Protein AF-E6SCK7-F1 (afdb_monomer)

Radius of gyration: 14.19 Å; Cα contacts (8 Å, |Δi|>4): 131; chains: 1; bounding box: 32×22×45 Å

Foldseek 3Di:
DQLVLLLQLLLLLQVLLVVLCVVCVPVCPDPSVVLSVLSNVLSCVSPVDDRDHHDDDDFSLVSLVSSLVSLVPDDPVGHDPCSVVSSVSSVVSSVSRVVVVVVVVVVVVPD

Mean predicted aligned error: 4.97 Å

Solvent-accessible surface area (backbone atoms only — not comparable to full-atom values): 5949 Å² total; per-residue (Å²): 141,80,57,68,43,40,42,52,19,19,8,17,24,44,53,25,19,53,55,20,43,66,72,20,71,81,37,82,84,32,71,34,32,56,50,19,53,50,30,44,54,53,16,44,72,61,32,74,63,83,69,54,90,49,80,93,67,96,44,44,37,59,21,32,49,51,20,50,55,30,61,69,66,51,53,82,94,68,57,58,95,57,44,69,59,53,52,53,52,46,51,54,50,26,54,54,37,43,50,54,50,51,56,50,53,53,51,69,75,59,123

Secondary structure (DSSP, 8-state):
---HHHHHHHHHHHHHHHHHHHHHTT-TTSHHHHHHHHHHHHHHHH--SPPP-PPP-S-HHHHHHHHHHHHHTS-GGG--TTHHHHHHHHHHHHHHHHHHHHHHHHHHH--

Organism: Intrasporangium calvum (strain ATCC 23552 / DSM 43043 / JCM 3097 / NBRC 12989 / NCIMB 10167 / NRRL B-3866 / 7 KIP) (NCBI:txid710696)

Structure (mmCIF, N/CA/C/O backbone):
data_AF-E6SCK7-F1
#
_entry.id   AF-E6SCK7-F1
#
loop_
_atom_site.group_PDB
_atom_site.id
_atom_site.type_symbol
_atom_site.label_atom_id
_atom_site.label_alt_id
_atom_site.label_comp_id
_atom_site.label_asym_id
_atom_site.label_entity_id
_atom_site.label_seq_id
_atom_site.pdbx_PDB_ins_code
_atom_site.Cartn_x
_atom_site.Cartn_y
_atom_site.Cartn_z
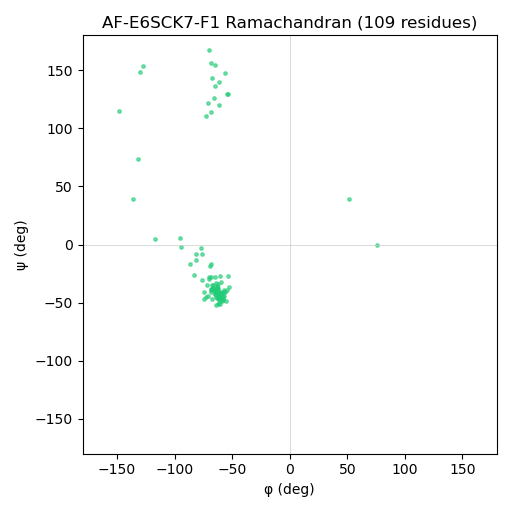_atom_site.occupancy
_atom_site.B_iso_or_equiv
_atom_site.auth_seq_id
_atom_site.auth_comp_id
_atom_site.auth_asym_id
_atom_site.auth_atom_id
_atom_site.pdbx_PDB_model_num
ATOM 1 N N . MET A 1 1 ? -17.708 -1.802 17.833 1.00 42.62 1 MET A N 1
ATOM 2 C CA . MET A 1 1 ? -17.569 -2.165 16.406 1.00 42.62 1 MET A CA 1
ATOM 3 C C . MET A 1 1 ? -17.428 -0.877 15.603 1.00 42.62 1 MET A C 1
ATOM 5 O O . MET A 1 1 ? -18.437 -0.263 15.306 1.00 42.62 1 MET A O 1
ATOM 9 N N . ASN A 1 2 ? -16.192 -0.443 15.333 1.00 51.22 2 ASN A N 1
ATOM 10 C CA . ASN A 1 2 ? -15.859 0.701 14.462 1.00 51.22 2 ASN A CA 1
ATOM 11 C C . ASN A 1 2 ? -14.673 0.317 13.539 1.00 51.22 2 ASN A C 1
ATOM 13 O O . ASN A 1 2 ? -13.754 1.093 13.326 1.00 51.22 2 ASN A O 1
ATOM 17 N N . GLN A 1 3 ? -14.665 -0.927 13.034 1.00 60.31 3 GLN A N 1
ATOM 18 C CA . GLN A 1 3 ? -13.580 -1.492 12.205 1.00 60.31 3 GLN A CA 1
ATOM 19 C C . GLN A 1 3 ? -13.655 -1.089 10.723 1.00 60.31 3 GLN A C 1
ATOM 21 O O . GLN A 1 3 ? -12.712 -1.321 9.979 1.00 60.31 3 GLN A O 1
ATOM 26 N N . ILE A 1 4 ? -14.745 -0.441 10.305 1.00 67.44 4 ILE A N 1
ATOM 27 C CA . ILE A 1 4 ? -15.010 -0.073 8.905 1.00 67.44 4 ILE A CA 1
ATOM 28 C C . ILE A 1 4 ? -13.861 0.748 8.274 1.00 67.44 4 ILE A C 1
ATOM 30 O O . ILE A 1 4 ? -13.541 0.508 7.110 1.00 67.44 4 ILE A O 1
ATOM 34 N N . PRO A 1 5 ? -13.206 1.699 8.977 1.00 77.75 5 PRO A N 1
ATOM 35 C CA . PRO A 1 5 ? -12.105 2.456 8.379 1.00 77.75 5 PRO A CA 1
ATOM 36 C C . PRO A 1 5 ? -10.792 1.666 8.285 1.00 77.75 5 PRO A C 1
ATOM 38 O O . PRO A 1 5 ? -10.029 1.908 7.354 1.00 77.75 5 PRO A O 1
ATOM 41 N N . LEU A 1 6 ? -10.535 0.728 9.208 1.00 87.12 6 LEU A N 1
ATOM 42 C CA . LEU A 1 6 ? -9.332 -0.117 9.191 1.00 87.12 6 LEU A CA 1
ATOM 43 C C . LEU A 1 6 ? -9.405 -1.160 8.077 1.00 87.12 6 LEU A C 1
ATOM 45 O O . LEU A 1 6 ? -8.463 -1.265 7.298 1.00 87.12 6 LEU A O 1
ATOM 49 N N . ASP A 1 7 ? -10.553 -1.823 7.938 1.00 90.00 7 ASP A N 1
ATOM 50 C CA . ASP A 1 7 ? -10.857 -2.721 6.819 1.00 90.00 7 ASP A CA 1
ATOM 51 C C . ASP A 1 7 ? -10.687 -1.990 5.477 1.00 90.00 7 ASP A C 1
ATOM 53 O O . ASP A 1 7 ? -9.947 -2.424 4.596 1.00 90.00 7 ASP A O 1
ATOM 57 N N . ALA A 1 8 ? -11.266 -0.791 5.349 1.00 90.44 8 ALA A N 1
ATOM 58 C CA . ALA A 1 8 ? -11.121 0.007 4.134 1.00 90.44 8 ALA A CA 1
ATOM 59 C C . ALA A 1 8 ? -9.665 0.428 3.851 1.00 90.44 8 ALA A C 1
ATOM 61 O O . ALA A 1 8 ? -9.270 0.493 2.686 1.00 90.44 8 ALA A O 1
ATOM 62 N N . ALA A 1 9 ? -8.867 0.729 4.880 1.00 93.06 9 ALA A N 1
ATOM 63 C CA . ALA A 1 9 ? -7.448 1.034 4.713 1.00 93.06 9 ALA A CA 1
ATOM 64 C C . ALA A 1 9 ? -6.666 -0.209 4.260 1.00 93.06 9 ALA A C 1
ATOM 66 O O . ALA A 1 9 ? -5.908 -0.133 3.293 1.00 93.06 9 ALA A O 1
ATOM 67 N N . ALA A 1 10 ? -6.891 -1.359 4.902 1.00 94.12 10 ALA A N 1
ATOM 68 C CA . ALA A 1 10 ? -6.279 -2.631 4.533 1.00 94.12 10 ALA A CA 1
ATOM 69 C C . ALA A 1 10 ? -6.644 -3.040 3.095 1.00 94.12 10 ALA A C 1
ATOM 71 O O . ALA A 1 10 ? -5.767 -3.432 2.323 1.00 94.12 10 ALA A O 1
ATOM 72 N N . ALA A 1 11 ? -7.902 -2.858 2.688 1.00 94.12 11 ALA A N 1
ATOM 73 C CA . ALA A 1 11 ? -8.368 -3.097 1.326 1.00 94.12 11 ALA A CA 1
ATOM 74 C C . ALA A 1 11 ? -7.599 -2.269 0.283 1.00 94.12 11 ALA A C 1
ATOM 76 O O . ALA A 1 11 ? -7.152 -2.806 -0.733 1.00 94.12 11 ALA A O 1
ATOM 77 N N . GLU A 1 12 ? -7.406 -0.969 0.529 1.00 95.94 12 GLU A N 1
ATOM 78 C CA . GLU A 1 12 ? -6.637 -0.098 -0.370 1.00 95.94 12 GLU A CA 1
ATOM 79 C C . GLU A 1 12 ? -5.168 -0.566 -0.471 1.00 95.94 12 GLU A C 1
ATOM 81 O O . GLU A 1 12 ? -4.609 -0.608 -1.569 1.00 95.94 12 GLU A O 1
ATOM 86 N N . LEU A 1 13 ? -4.550 -1.015 0.629 1.00 96.56 13 LEU A N 1
ATOM 87 C CA . LEU A 1 13 ? -3.188 -1.571 0.606 1.00 96.56 13 LEU A CA 1
ATOM 88 C C . LEU A 1 13 ? -3.097 -2.904 -0.150 1.00 96.56 13 LEU A C 1
ATOM 90 O O . LEU A 1 13 ? -2.138 -3.120 -0.895 1.00 96.56 13 LEU A O 1
ATOM 94 N N . HIS A 1 14 ? -4.094 -3.780 -0.023 1.00 95.94 14 HIS A N 1
ATOM 95 C CA . HIS A 1 14 ? -4.164 -5.011 -0.812 1.00 95.94 14 HIS A CA 1
ATOM 96 C C . HIS A 1 14 ? -4.305 -4.728 -2.312 1.00 95.94 14 HIS A C 1
ATOM 98 O O . HIS A 1 14 ? -3.639 -5.378 -3.121 1.00 95.94 14 HIS A O 1
ATOM 104 N N . ALA A 1 15 ? -5.104 -3.730 -2.694 1.00 95.25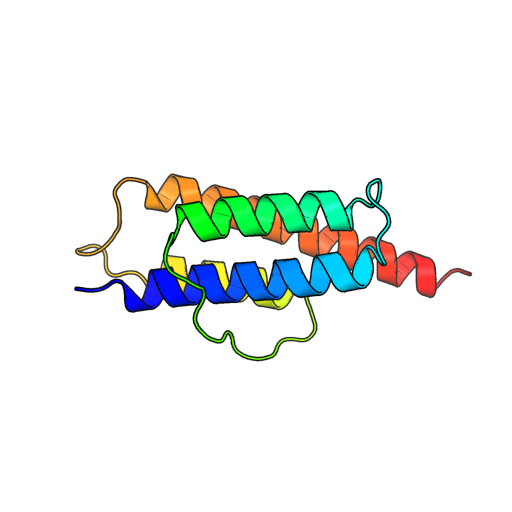 15 ALA A N 1
ATOM 105 C CA . ALA A 1 15 ? -5.217 -3.306 -4.086 1.00 95.25 15 ALA A CA 1
ATOM 106 C C . ALA A 1 15 ? -3.899 -2.716 -4.620 1.00 95.25 15 ALA A C 1
ATOM 108 O O . ALA A 1 15 ? -3.474 -3.054 -5.727 1.00 95.25 15 ALA A O 1
ATOM 109 N N . ALA A 1 16 ? -3.193 -1.915 -3.814 1.00 96.31 16 ALA A N 1
ATOM 110 C CA . ALA A 1 16 ? -1.849 -1.449 -4.155 1.00 96.31 16 ALA A CA 1
ATOM 111 C C . ALA A 1 16 ? -0.869 -2.621 -4.350 1.00 96.31 16 ALA A C 1
ATOM 113 O O . ALA A 1 16 ? -0.080 -2.608 -5.294 1.00 96.31 16 ALA A O 1
ATOM 114 N N . ALA A 1 17 ? -0.936 -3.651 -3.500 1.00 96.12 17 ALA A N 1
ATOM 115 C CA . ALA A 1 17 ? -0.082 -4.830 -3.617 1.00 96.12 17 ALA A CA 1
ATOM 116 C C . ALA A 1 17 ? -0.351 -5.616 -4.910 1.00 96.12 17 ALA A C 1
ATOM 118 O O . ALA A 1 17 ? 0.592 -6.033 -5.577 1.00 96.12 17 ALA A O 1
ATOM 119 N N . ALA A 1 18 ? -1.619 -5.763 -5.308 1.00 94.31 18 ALA A N 1
ATOM 120 C CA . ALA A 1 18 ? -1.980 -6.394 -6.578 1.00 94.31 18 ALA A CA 1
ATOM 121 C C . ALA A 1 18 ? -1.418 -5.620 -7.785 1.00 94.31 18 ALA A C 1
ATOM 123 O O . ALA A 1 18 ? -0.877 -6.214 -8.716 1.00 94.31 18 ALA A O 1
ATOM 124 N 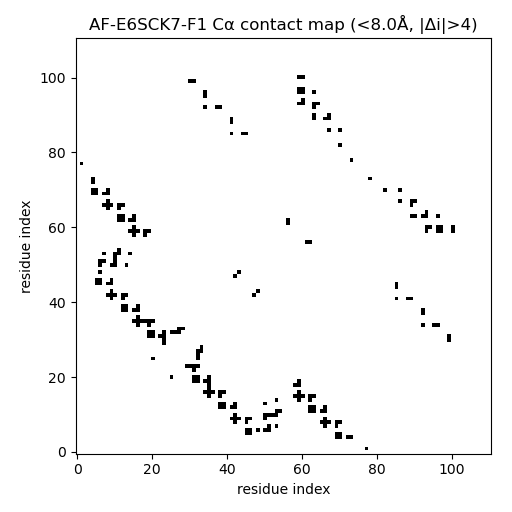N . LEU A 1 19 ? -1.473 -4.284 -7.760 1.00 95.50 19 LEU A N 1
ATOM 125 C CA . LEU A 1 19 ? -0.842 -3.470 -8.802 1.00 95.50 19 LEU A CA 1
ATOM 126 C C . LEU A 1 19 ? 0.690 -3.583 -8.791 1.00 95.50 19 LEU A C 1
ATOM 128 O O . LEU A 1 19 ? 1.305 -3.539 -9.857 1.00 95.50 19 LEU A O 1
ATOM 132 N N . ALA A 1 20 ? 1.307 -3.723 -7.615 1.00 96.12 20 ALA A N 1
ATOM 133 C CA . ALA A 1 20 ? 2.742 -3.963 -7.496 1.00 96.12 20 ALA A CA 1
ATOM 134 C C . ALA A 1 20 ? 3.130 -5.288 -8.168 1.00 96.12 20 ALA A C 1
ATOM 136 O O . ALA A 1 20 ? 4.044 -5.297 -8.987 1.00 96.12 20 ALA A O 1
ATOM 137 N N . ASP A 1 21 ? 2.387 -6.371 -7.921 1.00 95.12 21 ASP A N 1
ATOM 138 C CA . ASP A 1 21 ? 2.623 -7.665 -8.578 1.00 95.12 21 ASP A CA 1
ATOM 139 C C . ASP A 1 21 ? 2.508 -7.560 -10.099 1.00 95.12 21 ASP A C 1
ATOM 141 O O . ASP A 1 21 ? 3.365 -8.058 -10.828 1.00 95.12 21 ASP A O 1
ATOM 145 N N . HIS A 1 22 ? 1.478 -6.865 -10.592 1.00 94.44 22 HIS A N 1
ATOM 146 C CA . HIS A 1 22 ? 1.313 -6.645 -12.028 1.00 94.44 22 HIS A CA 1
ATOM 147 C C . HIS A 1 22 ? 2.494 -5.890 -12.648 1.00 94.44 22 HIS A C 1
ATOM 149 O O . HIS A 1 22 ? 2.822 -6.124 -13.807 1.00 94.44 22 HIS A O 1
ATOM 155 N N . ARG A 1 23 ? 3.146 -4.989 -11.903 1.00 94.62 23 ARG A N 1
ATOM 156 C CA . ARG A 1 23 ? 4.345 -4.272 -12.368 1.00 94.62 23 ARG A CA 1
ATOM 157 C C . ARG A 1 23 ? 5.635 -5.054 -12.194 1.00 94.62 23 ARG A C 1
ATOM 159 O O . ARG A 1 23 ? 6.597 -4.777 -12.905 1.00 94.62 23 ARG A O 1
ATOM 166 N N . ALA A 1 24 ? 5.675 -5.969 -11.235 1.00 95.25 24 ALA A N 1
ATOM 167 C CA . ALA A 1 24 ? 6.786 -6.886 -11.071 1.00 95.25 24 ALA A CA 1
ATOM 168 C C . ALA A 1 24 ? 6.871 -7.889 -12.224 1.00 95.25 24 ALA A C 1
ATOM 170 O O . ALA A 1 24 ? 7.965 -8.354 -12.517 1.00 95.25 24 ALA A O 1
ATOM 171 N N . ASP A 1 25 ? 5.739 -8.214 -12.860 1.00 94.88 25 ASP A N 1
ATOM 172 C CA . ASP A 1 25 ? 5.653 -9.182 -13.963 1.00 94.88 25 ASP A CA 1
ATOM 173 C C . ASP A 1 25 ? 6.322 -10.527 -13.615 1.00 94.88 25 ASP A C 1
ATOM 175 O O . ASP A 1 2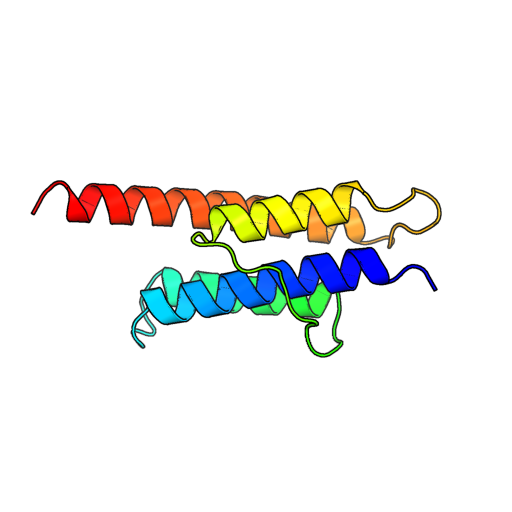5 ? 7.037 -11.144 -14.400 1.00 94.88 25 ASP A O 1
ATOM 179 N N . GLY A 1 26 ? 6.142 -10.956 -12.362 1.00 93.00 26 GLY A N 1
ATOM 180 C CA . GLY A 1 26 ? 6.724 -12.189 -11.836 1.00 93.00 26 GLY A CA 1
ATOM 181 C C . GLY A 1 26 ? 8.219 -12.133 -11.499 1.00 93.00 26 GLY A C 1
ATOM 182 O O . GLY A 1 26 ? 8.734 -13.138 -11.014 1.00 93.00 26 GLY A O 1
ATOM 183 N N . ASP A 1 27 ? 8.917 -11.006 -11.691 1.00 94.69 27 ASP A N 1
ATOM 184 C CA . ASP A 1 27 ? 10.326 -10.858 -11.304 1.00 94.69 27 ASP A CA 1
ATOM 185 C C . ASP A 1 27 ? 10.476 -10.759 -9.771 1.00 94.69 27 ASP A C 1
ATOM 187 O O . ASP A 1 27 ? 10.116 -9.735 -9.172 1.00 94.69 27 ASP A O 1
ATOM 191 N N . PRO A 1 28 ? 11.050 -11.775 -9.096 1.00 93.06 28 PRO A N 1
ATOM 192 C CA . PRO A 1 28 ? 11.188 -11.768 -7.645 1.00 93.06 28 PRO A CA 1
ATOM 193 C C . PRO A 1 28 ? 12.203 -10.732 -7.139 1.00 93.06 28 PRO A C 1
ATOM 195 O O . PRO A 1 28 ? 12.164 -10.375 -5.962 1.00 93.06 28 PRO A O 1
ATOM 198 N N . PHE A 1 29 ? 13.099 -10.243 -8.002 1.00 94.31 29 PHE A N 1
ATOM 199 C CA . PHE A 1 29 ? 14.112 -9.243 -7.660 1.00 94.31 29 PHE A CA 1
ATOM 200 C C . PHE A 1 29 ? 13.665 -7.813 -7.983 1.00 94.31 29 PHE A C 1
ATOM 202 O O . PHE A 1 29 ? 14.376 -6.853 -7.671 1.00 94.31 29 PHE A O 1
ATOM 209 N N . SER A 1 30 ? 12.472 -7.655 -8.560 1.00 95.31 30 SER A N 1
ATOM 210 C CA . SER A 1 30 ? 11.895 -6.350 -8.841 1.00 95.31 30 SER A CA 1
ATOM 211 C C . SER A 1 30 ? 11.611 -5.585 -7.541 1.00 95.31 30 SER A C 1
ATOM 213 O O . SER A 1 30 ? 11.004 -6.138 -6.615 1.00 95.31 30 SER A O 1
ATOM 215 N N . PRO A 1 31 ? 11.936 -4.280 -7.469 1.00 95.81 31 PRO A N 1
ATOM 216 C CA . PRO A 1 31 ? 11.503 -3.421 -6.367 1.00 95.81 31 PRO A CA 1
ATOM 217 C C . PRO A 1 31 ? 9.982 -3.443 -6.146 1.00 95.81 31 PRO A C 1
ATOM 219 O O . PRO A 1 31 ? 9.518 -3.251 -5.023 1.00 95.81 31 PRO A O 1
ATOM 222 N N . TRP A 1 32 ? 9.203 -3.720 -7.200 1.00 96.75 32 TRP A N 1
ATOM 223 C CA . TRP A 1 32 ? 7.753 -3.873 -7.112 1.00 96.75 32 TRP A CA 1
ATOM 224 C C . TRP A 1 32 ? 7.335 -5.105 -6.304 1.00 96.75 32 TRP A C 1
ATOM 226 O O . TRP A 1 32 ? 6.405 -5.007 -5.507 1.00 96.75 32 TRP A O 1
ATOM 236 N N . THR A 1 33 ? 8.052 -6.225 -6.427 1.00 97.06 33 THR A N 1
ATOM 237 C CA . THR A 1 33 ? 7.793 -7.438 -5.632 1.00 97.06 33 THR A CA 1
ATOM 238 C C . THR A 1 33 ? 8.016 -7.173 -4.148 1.00 97.06 33 THR A C 1
ATOM 240 O O . THR A 1 33 ? 7.170 -7.513 -3.317 1.00 97.06 33 THR A O 1
ATOM 243 N N . ALA A 1 34 ? 9.125 -6.509 -3.808 1.00 96.69 34 ALA A N 1
ATOM 244 C CA . ALA A 1 34 ? 9.426 -6.140 -2.428 1.00 96.69 34 ALA A CA 1
ATOM 245 C C . ALA A 1 34 ? 8.346 -5.214 -1.840 1.00 96.69 34 ALA A C 1
ATOM 247 O O . ALA A 1 34 ? 7.832 -5.480 -0.751 1.00 96.69 34 ALA A O 1
ATOM 248 N N . LEU A 1 35 ? 7.949 -4.176 -2.586 1.00 97.38 35 LEU A N 1
ATOM 249 C CA . LEU A 1 35 ? 6.889 -3.257 -2.171 1.00 97.38 35 LEU A CA 1
ATOM 250 C C . LEU A 1 35 ? 5.542 -3.979 -1.994 1.00 97.38 35 LEU A C 1
ATOM 252 O O . LEU A 1 35 ? 4.861 -3.769 -0.992 1.00 97.38 35 LEU A O 1
ATOM 256 N N . GLY A 1 36 ? 5.173 -4.868 -2.922 1.00 97.12 36 GLY A N 1
ATOM 257 C CA . GLY A 1 36 ? 3.950 -5.670 -2.839 1.00 97.12 36 GLY A CA 1
ATOM 258 C C . GLY A 1 36 ? 3.899 -6.542 -1.582 1.00 97.12 36 GLY A C 1
ATOM 259 O O . GLY A 1 36 ? 2.877 -6.586 -0.895 1.00 97.12 36 GLY A O 1
ATOM 260 N N . GLY A 1 37 ? 5.017 -7.179 -1.222 1.00 96.56 37 GLY A N 1
ATOM 261 C CA . GLY A 1 37 ? 5.134 -7.944 0.022 1.00 96.56 37 GLY A CA 1
ATOM 262 C C . GLY A 1 37 ? 4.938 -7.085 1.274 1.00 96.56 37 GLY A C 1
ATOM 263 O O . GLY A 1 37 ? 4.171 -7.455 2.165 1.00 96.56 37 GLY A O 1
ATOM 264 N N . GLN A 1 38 ? 5.576 -5.914 1.328 1.00 97.62 38 GLN A N 1
ATOM 265 C CA . GLN A 1 38 ? 5.439 -4.994 2.461 1.00 97.62 38 GLN A CA 1
ATOM 266 C C . GLN A 1 38 ? 4.016 -4.438 2.595 1.00 97.62 38 GLN A C 1
ATOM 268 O O . GLN A 1 38 ? 3.495 -4.362 3.707 1.00 97.62 38 GLN A O 1
ATOM 273 N N . LEU A 1 39 ? 3.362 -4.108 1.477 1.00 97.56 39 LEU A N 1
ATOM 274 C CA . LEU A 1 39 ? 1.965 -3.664 1.456 1.00 97.56 39 LEU A CA 1
ATOM 275 C C . LEU A 1 39 ? 1.032 -4.717 2.065 1.00 97.56 39 LEU A C 1
ATOM 277 O O . LEU A 1 39 ? 0.207 -4.373 2.907 1.00 97.56 39 LEU A O 1
ATOM 281 N N . ARG A 1 40 ? 1.198 -5.999 1.710 1.00 96.25 40 ARG A N 1
ATOM 282 C CA . ARG A 1 40 ? 0.410 -7.098 2.301 1.00 96.25 40 ARG A CA 1
ATOM 283 C C . ARG A 1 40 ? 0.670 -7.267 3.792 1.00 96.25 40 ARG A C 1
ATOM 285 O O . ARG A 1 40 ? -0.273 -7.498 4.540 1.00 96.25 40 ARG A O 1
ATOM 292 N N . LEU A 1 41 ? 1.929 -7.159 4.218 1.00 96.00 41 LEU A N 1
ATOM 293 C CA . LEU A 1 41 ? 2.299 -7.293 5.627 1.00 96.00 41 LEU A CA 1
ATOM 294 C C . LEU A 1 41 ? 1.639 -6.199 6.476 1.00 96.00 41 LEU A C 1
ATOM 296 O O . LEU A 1 41 ? 1.065 -6.491 7.521 1.00 96.00 41 LEU A O 1
ATOM 300 N N . VAL A 1 42 ? 1.694 -4.948 6.013 1.00 95.75 42 VAL A N 1
ATOM 301 C CA . VAL A 1 42 ? 1.065 -3.817 6.709 1.00 95.75 42 VAL A CA 1
ATOM 302 C C . VAL A 1 42 ? -0.459 -3.921 6.662 1.00 95.75 42 VAL A C 1
ATOM 304 O O . VAL A 1 42 ? -1.103 -3.665 7.675 1.00 95.75 42 VAL A O 1
ATOM 307 N N . ALA A 1 43 ? -1.040 -4.351 5.538 1.00 94.25 43 ALA A N 1
ATOM 308 C CA . ALA A 1 43 ? -2.480 -4.580 5.431 1.00 94.25 43 ALA A CA 1
ATOM 309 C C . ALA A 1 43 ? -2.973 -5.611 6.456 1.00 94.25 43 ALA A C 1
ATOM 311 O O . ALA A 1 43 ? -3.891 -5.311 7.210 1.00 94.25 43 ALA A O 1
ATOM 312 N N . ALA A 1 44 ? -2.299 -6.761 6.561 1.00 92.19 44 ALA A N 1
ATOM 313 C CA . ALA A 1 44 ? -2.632 -7.800 7.537 1.00 92.19 44 ALA A CA 1
ATOM 314 C C . ALA A 1 44 ? -2.432 -7.349 8.996 1.00 92.19 44 ALA A C 1
ATOM 316 O O . ALA A 1 44 ? -3.093 -7.859 9.898 1.00 92.19 44 ALA A O 1
ATOM 317 N N . GLY A 1 45 ? -1.513 -6.406 9.235 1.00 91.38 45 GLY A N 1
ATOM 318 C CA . GLY A 1 45 ? -1.331 -5.765 10.537 1.00 91.38 45 GLY A CA 1
ATOM 319 C C . GLY A 1 45 ? -2.459 -4.796 10.906 1.00 91.38 45 GLY A C 1
ATOM 320 O O . GLY A 1 45 ? -2.831 -4.716 12.073 1.00 91.38 45 GLY A O 1
ATOM 321 N N . LEU A 1 46 ? -3.020 -4.092 9.917 1.00 90.25 46 LEU A N 1
ATOM 322 C CA . LEU A 1 46 ? -4.164 -3.190 10.092 1.00 90.25 46 LEU A CA 1
ATOM 323 C C . LEU A 1 46 ? -5.482 -3.945 10.274 1.00 90.25 46 LEU A C 1
ATOM 325 O O . LEU A 1 46 ? -6.267 -3.608 11.161 1.00 90.25 46 LEU A O 1
ATOM 329 N N . ASP A 1 47 ? -5.727 -4.939 9.424 1.00 89.88 47 ASP A N 1
ATOM 330 C CA . ASP A 1 47 ? -6.877 -5.827 9.514 1.00 89.88 47 ASP A CA 1
ATOM 331 C C . ASP A 1 47 ? -6.500 -7.223 8.985 1.00 89.88 47 ASP A C 1
ATOM 333 O O . ASP A 1 47 ? -6.191 -7.371 7.800 1.00 89.88 47 ASP A O 1
ATOM 337 N N . PRO A 1 48 ? -6.504 -8.266 9.836 1.00 85.69 48 PRO A N 1
ATOM 338 C CA . PRO A 1 48 ? -6.211 -9.628 9.405 1.00 85.69 48 PRO A CA 1
ATOM 339 C C . PRO A 1 48 ? -7.380 -10.290 8.659 1.00 85.69 48 PRO A C 1
ATOM 341 O O . PRO A 1 48 ? -7.221 -11.406 8.154 1.00 85.69 48 PRO A O 1
ATOM 344 N N . ALA A 1 49 ? -8.564 -9.669 8.626 1.00 85.44 49 ALA A N 1
ATOM 345 C CA . ALA A 1 49 ? -9.694 -10.190 7.874 1.00 85.44 49 ALA A CA 1
ATOM 346 C C . ALA A 1 49 ? -9.406 -10.184 6.359 1.00 85.44 49 ALA A C 1
ATOM 348 O O . ALA A 1 49 ? -8.608 -9.383 5.869 1.00 85.44 49 ALA A O 1
ATOM 349 N N . PRO A 1 50 ? -10.054 -11.069 5.577 1.00 75.88 50 PRO A N 1
ATOM 350 C CA . PRO A 1 50 ? -9.974 -11.004 4.126 1.00 75.88 50 PRO A CA 1
ATOM 351 C C . PRO A 1 50 ? -10.377 -9.615 3.631 1.00 75.88 50 PRO A C 1
ATOM 353 O O . PRO A 1 50 ? -11.443 -9.118 3.993 1.00 75.88 50 PRO A O 1
ATOM 356 N N . ALA A 1 51 ? -9.533 -9.023 2.787 1.00 73.38 51 ALA A N 1
ATOM 357 C CA . ALA A 1 51 ? -9.736 -7.674 2.288 1.00 73.38 51 ALA A CA 1
ATOM 358 C C . ALA A 1 51 ? -11.122 -7.509 1.653 1.00 73.38 51 ALA A C 1
ATOM 360 O O . ALA A 1 51 ? -11.511 -8.277 0.765 1.00 73.38 51 ALA A O 1
ATOM 361 N N . THR A 1 52 ? -11.850 -6.473 2.061 1.00 73.69 52 THR A N 1
ATOM 362 C CA . THR A 1 52 ? -13.020 -6.025 1.308 1.00 73.69 52 THR A CA 1
ATOM 363 C C . THR A 1 52 ? -12.605 -5.370 -0.015 1.00 73.69 52 THR A C 1
ATOM 365 O O . THR A 1 52 ? -11.433 -5.093 -0.276 1.00 73.69 52 THR A O 1
ATOM 368 N N . HIS A 1 53 ? -13.563 -5.155 -0.920 1.00 72.62 53 HIS A N 1
ATOM 369 C CA . HIS A 1 53 ? -13.267 -4.553 -2.220 1.00 72.62 53 HIS A CA 1
ATOM 370 C C . HIS A 1 53 ? -12.869 -3.078 -2.064 1.00 72.62 53 HIS A C 1
ATOM 372 O O . HIS A 1 53 ? -13.700 -2.227 -1.737 1.00 72.62 53 HIS A O 1
ATOM 378 N N . ALA A 1 54 ? -11.615 -2.761 -2.386 1.00 74.88 54 ALA A N 1
ATOM 379 C CA . ALA A 1 54 ? -11.188 -1.383 -2.595 1.00 74.88 54 ALA A CA 1
ATOM 380 C C . ALA A 1 54 ? -11.826 -0.793 -3.860 1.00 74.88 54 ALA A C 1
ATOM 382 O O . ALA A 1 54 ? -12.184 -1.502 -4.807 1.00 74.88 54 ALA A O 1
ATOM 383 N N . ARG A 1 55 ? -11.933 0.539 -3.908 1.00 79.06 55 ARG A N 1
ATOM 384 C CA . ARG A 1 55 ? -12.312 1.228 -5.147 1.00 79.06 55 ARG A CA 1
ATOM 385 C C . ARG A 1 55 ? -11.193 1.075 -6.171 1.00 79.06 55 ARG A C 1
ATOM 387 O O . ARG A 1 55 ? -10.023 1.157 -5.821 1.00 79.06 55 ARG A O 1
ATOM 394 N N . LEU A 1 56 ? -11.553 0.923 -7.443 1.00 77.25 56 LEU A N 1
ATOM 395 C CA . LEU A 1 56 ? -10.576 0.878 -8.530 1.00 77.25 56 LEU A CA 1
ATOM 396 C C . LEU A 1 56 ? -9.796 2.198 -8.602 1.00 77.25 56 LEU A C 1
ATOM 398 O O . LEU A 1 56 ? -10.382 3.259 -8.833 1.00 77.25 56 LEU A O 1
ATOM 402 N N . ARG A 1 57 ? -8.470 2.127 -8.451 1.00 86.69 57 ARG A N 1
ATOM 403 C CA . ARG A 1 57 ? -7.546 3.234 -8.725 1.00 86.69 57 ARG A CA 1
ATOM 404 C C . ARG A 1 57 ? -6.447 2.749 -9.661 1.00 86.69 57 ARG A C 1
ATOM 406 O O . ARG A 1 57 ? -6.153 1.563 -9.749 1.00 86.69 57 ARG A O 1
ATOM 413 N N . LYS A 1 58 ? -5.876 3.685 -10.420 1.00 86.50 58 LYS A N 1
ATOM 414 C CA . LYS A 1 58 ? -4.893 3.373 -11.471 1.00 86.50 58 LYS A CA 1
ATOM 415 C C . LYS A 1 58 ? -3.451 3.296 -10.956 1.00 86.50 58 LYS A C 1
ATOM 417 O O . LYS A 1 58 ? -2.591 2.779 -11.663 1.00 86.50 58 LYS A O 1
ATOM 422 N N . THR A 1 59 ? -3.177 3.837 -9.770 1.00 92.50 59 THR A N 1
ATOM 423 C CA . THR A 1 59 ? -1.821 4.001 -9.227 1.00 92.50 59 THR A CA 1
ATOM 424 C C . THR A 1 59 ? -1.722 3.457 -7.806 1.00 92.50 59 THR A C 1
ATOM 426 O O . THR A 1 59 ? -2.680 3.528 -7.032 1.00 92.50 59 THR A O 1
ATOM 429 N N . LEU A 1 60 ? -0.544 2.942 -7.448 1.00 93.62 60 LEU A N 1
ATOM 430 C CA . LEU A 1 60 ? -0.241 2.506 -6.084 1.00 93.62 60 LEU A CA 1
ATOM 431 C C . LEU A 1 60 ? -0.166 3.716 -5.154 1.00 93.62 60 LEU A C 1
ATOM 433 O O . LEU A 1 60 ? -0.662 3.643 -4.029 1.00 93.62 60 LEU A O 1
ATOM 437 N N . GLY A 1 61 ? 0.386 4.842 -5.625 1.00 94.44 61 GLY A N 1
ATOM 438 C CA . GLY A 1 61 ? 0.369 6.101 -4.884 1.00 94.44 61 GLY A CA 1
ATOM 439 C C . GLY A 1 61 ? -1.058 6.529 -4.523 1.00 94.44 61 GLY A C 1
ATOM 440 O O . GLY A 1 61 ? -1.321 6.918 -3.390 1.00 94.44 61 GLY A O 1
ATOM 441 N N . GLY A 1 62 ? -2.014 6.357 -5.443 1.00 95.44 62 GLY A N 1
ATOM 442 C CA . GLY A 1 62 ? -3.421 6.683 -5.205 1.00 95.44 62 GLY A CA 1
ATOM 443 C C . GLY A 1 62 ? -4.101 5.782 -4.170 1.00 95.44 62 GLY A C 1
ATOM 444 O O . GLY A 1 62 ? -4.908 6.267 -3.380 1.00 95.44 62 GLY A O 1
ATOM 445 N N . HIS A 1 63 ? -3.786 4.486 -4.154 1.00 96.19 63 HIS A N 1
ATOM 446 C CA . HIS A 1 63 ? -4.294 3.554 -3.141 1.00 96.19 63 HIS A CA 1
ATOM 447 C C . HIS A 1 63 ? -3.674 3.802 -1.759 1.00 96.19 63 HIS A C 1
ATOM 449 O O . HIS A 1 63 ? -4.383 3.866 -0.759 1.00 96.19 63 HIS A O 1
ATOM 455 N N . THR A 1 64 ? -2.359 4.008 -1.689 1.00 96.62 64 THR A N 1
ATOM 456 C CA . THR A 1 64 ? -1.661 4.281 -0.420 1.00 96.62 64 THR A CA 1
ATOM 457 C C . THR A 1 64 ? -2.061 5.629 0.191 1.00 96.62 64 THR A C 1
ATOM 459 O O . THR A 1 64 ? -2.261 5.703 1.401 1.00 96.62 64 THR A O 1
ATOM 462 N N . ALA A 1 65 ? -2.286 6.664 -0.625 1.00 96.75 65 ALA A N 1
ATOM 463 C CA . ALA A 1 65 ? -2.856 7.932 -0.163 1.00 96.75 65 ALA A CA 1
ATOM 464 C C . ALA A 1 65 ? -4.273 7.747 0.406 1.00 96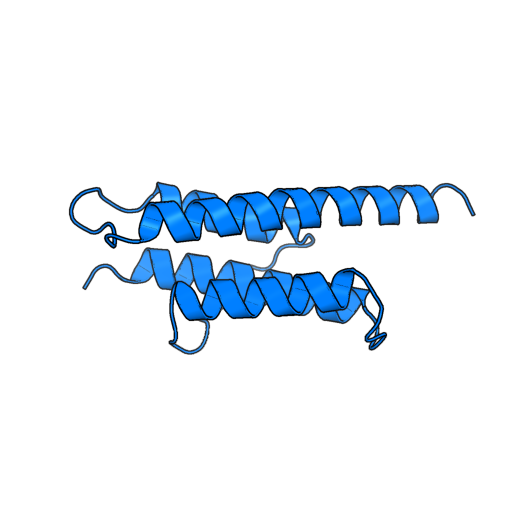.75 65 ALA A C 1
ATOM 466 O O . ALA A 1 65 ? -4.575 8.227 1.495 1.00 96.75 65 ALA A O 1
ATOM 467 N N . ALA A 1 66 ? -5.124 6.984 -0.285 1.00 94.88 66 ALA A N 1
ATOM 468 C CA . ALA A 1 66 ? -6.463 6.679 0.206 1.00 94.88 66 ALA A CA 1
ATOM 469 C C . ALA A 1 66 ? -6.438 5.893 1.526 1.00 94.88 66 ALA A C 1
ATOM 471 O O . ALA A 1 66 ? -7.257 6.157 2.401 1.00 94.88 66 ALA A O 1
ATOM 472 N N . ALA A 1 67 ? -5.496 4.963 1.703 1.00 94.94 67 ALA A N 1
ATOM 473 C CA . ALA A 1 67 ? -5.315 4.268 2.974 1.00 94.94 67 ALA A CA 1
ATOM 474 C C . ALA A 1 67 ? -4.981 5.251 4.112 1.00 94.94 67 ALA A C 1
ATOM 476 O O . ALA A 1 67 ? -5.592 5.166 5.175 1.00 94.94 67 ALA A O 1
ATOM 477 N N . LEU A 1 68 ? -4.091 6.227 3.883 1.00 95.88 68 LEU A N 1
ATOM 478 C CA . LEU A 1 68 ? -3.783 7.278 4.867 1.00 95.88 68 LEU A CA 1
ATOM 479 C C . LEU A 1 68 ? -5.021 8.102 5.231 1.00 95.88 68 LEU A C 1
ATOM 481 O O . LEU A 1 68 ? -5.302 8.269 6.414 1.00 95.88 68 LEU A O 1
ATOM 485 N N . GLU A 1 69 ? -5.808 8.529 4.240 1.00 94.56 69 GLU A N 1
ATOM 486 C CA . GLU A 1 69 ? -7.061 9.261 4.477 1.00 94.56 69 GLU A CA 1
ATOM 487 C C . GLU A 1 69 ? -8.031 8.468 5.370 1.00 94.56 69 GLU A C 1
ATOM 489 O O . GLU A 1 69 ? -8.686 9.037 6.244 1.00 94.56 69 GLU A O 1
ATOM 494 N N . ARG A 1 70 ? -8.119 7.141 5.188 1.00 92.31 70 ARG A N 1
ATOM 495 C CA . ARG A 1 70 ? -8.963 6.275 6.029 1.00 92.31 70 ARG A CA 1
ATOM 496 C C . ARG A 1 70 ? -8.451 6.165 7.459 1.00 92.31 70 ARG A C 1
ATOM 498 O O . ARG A 1 70 ? -9.263 6.190 8.382 1.00 92.31 70 ARG A O 1
ATOM 505 N N . LEU A 1 71 ? -7.136 6.057 7.643 1.00 91.62 71 LEU A N 1
ATOM 506 C CA . LEU A 1 71 ? -6.523 6.020 8.972 1.00 91.62 71 LEU A CA 1
ATOM 507 C C . LEU A 1 71 ? -6.686 7.360 9.703 1.00 91.62 71 LEU A C 1
ATOM 509 O O . LEU A 1 71 ? -6.968 7.377 10.901 1.00 91.62 71 LEU A O 1
ATOM 513 N N . ASP A 1 72 ? -6.571 8.475 8.984 1.00 91.00 72 ASP A N 1
ATOM 514 C CA . ASP A 1 72 ? -6.745 9.820 9.538 1.00 91.00 72 ASP A CA 1
ATOM 515 C C . ASP A 1 72 ? -8.209 10.114 9.910 1.00 91.00 72 ASP A C 1
ATOM 517 O O . ASP A 1 72 ? -8.468 10.855 10.860 1.00 91.00 72 ASP A O 1
ATOM 521 N N . ALA A 1 73 ? -9.167 9.476 9.228 1.00 89.62 73 ALA A N 1
ATOM 522 C CA . ALA A 1 73 ? -10.598 9.583 9.510 1.00 89.62 73 ALA A CA 1
ATOM 523 C C . ALA A 1 73 ? -11.079 8.763 10.726 1.00 89.62 73 ALA A C 1
ATOM 525 O O . ALA A 1 73 ? -12.262 8.827 11.070 1.00 89.62 73 ALA A O 1
ATOM 526 N N . LEU A 1 74 ? -10.206 7.987 11.382 1.00 85.94 74 LEU A N 1
ATOM 527 C CA . LEU A 1 74 ? -10.572 7.253 12.596 1.00 85.94 74 LEU A CA 1
ATOM 528 C C . LEU A 1 74 ? -10.891 8.221 13.740 1.00 85.94 74 LEU A C 1
ATOM 530 O O . LEU A 1 74 ? -10.062 9.051 14.125 1.00 85.94 74 LEU A O 1
ATOM 534 N N . ASP A 1 75 ? -12.075 8.059 14.333 1.00 79.31 75 ASP A N 1
ATOM 535 C CA . ASP A 1 75 ? -12.460 8.805 15.528 1.00 79.31 75 ASP A CA 1
ATOM 536 C C . ASP A 1 75 ? -11.494 8.489 16.678 1.00 79.31 75 ASP A C 1
ATOM 538 O O . ASP A 1 75 ? -11.117 7.332 16.876 1.00 79.31 75 ASP A O 1
ATOM 542 N N . VAL A 1 76 ? -11.123 9.513 17.451 1.00 72.38 76 VAL A N 1
ATOM 543 C CA . VAL A 1 76 ? -10.191 9.455 18.587 1.00 72.38 76 VAL A CA 1
ATOM 544 C C . VAL A 1 76 ? -10.595 8.370 19.585 1.00 72.38 76 VAL A C 1
ATOM 546 O O . VAL A 1 76 ? -9.728 7.672 20.103 1.00 72.38 76 VAL A O 1
ATOM 549 N N . SER A 1 77 ? -11.899 8.174 19.795 1.00 72.44 77 SER A N 1
ATOM 550 C CA . SER A 1 77 ? -12.445 7.142 20.689 1.00 72.44 77 SER A CA 1
ATOM 551 C C . SER A 1 77 ? -12.237 5.700 20.192 1.00 72.44 77 SER A C 1
ATOM 553 O O . SER A 1 77 ? -12.350 4.750 20.963 1.00 72.44 77 SER A O 1
ATOM 555 N N . SER A 1 78 ? -11.926 5.535 18.904 1.00 70.25 78 SER A N 1
ATOM 556 C CA . SER A 1 78 ? -11.821 4.252 18.203 1.00 70.25 78 SER A CA 1
ATOM 557 C C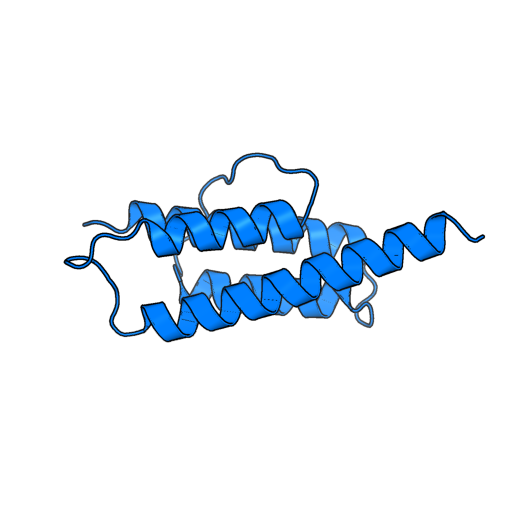 . SER A 1 78 ? -10.421 3.943 17.677 1.00 70.25 78 SER A C 1
ATOM 559 O O . SER A 1 78 ?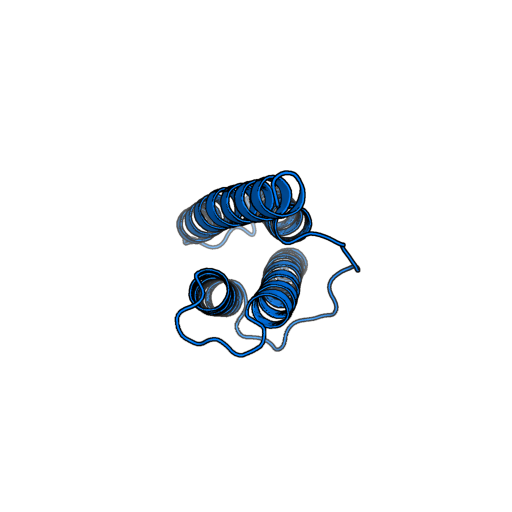 -10.243 2.933 16.999 1.00 70.25 78 SER A O 1
ATOM 561 N N . LYS A 1 79 ? -9.428 4.792 17.978 1.00 76.94 79 LYS A N 1
ATOM 562 C CA . LYS A 1 79 ? -8.049 4.612 17.516 1.00 76.94 79 LYS A CA 1
ATOM 563 C C . LYS A 1 79 ? -7.390 3.435 18.242 1.00 76.94 79 LYS A C 1
ATOM 565 O O . LYS A 1 79 ? -7.277 3.475 19.469 1.00 76.94 79 LYS A O 1
ATOM 570 N N . PRO A 1 80 ? -6.908 2.417 17.509 1.00 81.12 80 PRO A N 1
ATOM 571 C CA . PRO A 1 80 ? -6.019 1.414 18.078 1.00 81.12 80 PRO A CA 1
ATOM 572 C C . PRO A 1 80 ? -4.771 2.062 18.692 1.00 81.12 80 PRO A C 1
ATOM 574 O O . PRO A 1 80 ? -4.282 3.079 18.193 1.00 81.12 80 PRO A O 1
ATOM 577 N N . ALA A 1 81 ? -4.233 1.468 19.759 1.00 84.19 81 ALA A N 1
ATOM 578 C CA . ALA A 1 81 ? -3.039 1.982 20.439 1.00 84.19 81 ALA A CA 1
ATOM 579 C C . ALA A 1 81 ? -1.801 2.030 19.520 1.00 84.19 81 ALA A C 1
ATOM 581 O O . ALA A 1 81 ? -0.914 2.861 19.696 1.00 84.19 81 ALA A O 1
ATOM 582 N N . ASP A 1 82 ? -1.764 1.161 18.515 1.00 87.50 82 ASP A N 1
ATOM 583 C CA . ASP A 1 82 ? -0.724 1.026 17.501 1.00 87.50 82 ASP A CA 1
ATOM 584 C C . ASP A 1 82 ? -1.029 1.797 16.202 1.00 87.50 82 ASP A C 1
ATOM 586 O O . ASP A 1 82 ? -0.255 1.731 15.248 1.00 87.50 82 ASP A O 1
ATOM 590 N N . LEU A 1 83 ? -2.103 2.595 16.142 1.00 87.88 83 LEU A N 1
ATOM 591 C CA . LEU A 1 83 ? -2.478 3.314 14.919 1.00 87.88 83 LEU A CA 1
ATOM 592 C C . LEU A 1 83 ? -1.357 4.221 14.396 1.00 87.88 83 LEU A C 1
ATOM 594 O O . LEU A 1 83 ? -1.126 4.288 13.192 1.00 87.88 83 LEU A O 1
ATOM 598 N N . ALA A 1 84 ? -0.648 4.916 15.289 1.00 90.81 84 ALA A N 1
ATOM 599 C CA . ALA A 1 84 ? 0.460 5.788 14.901 1.00 90.81 84 ALA A CA 1
ATOM 600 C C . ALA A 1 84 ? 1.605 5.003 14.241 1.00 90.81 84 ALA A C 1
ATOM 602 O O . ALA A 1 84 ? 2.206 5.478 13.276 1.00 90.81 84 ALA A O 1
ATOM 603 N N . PHE A 1 85 ? 1.867 3.789 14.732 1.00 92.38 85 PHE A N 1
ATOM 604 C CA . PHE A 1 85 ? 2.853 2.882 14.160 1.00 92.38 85 PHE A CA 1
ATOM 605 C C . PHE A 1 85 ? 2.434 2.463 12.747 1.00 92.38 85 PHE A C 1
ATOM 607 O O . PHE A 1 85 ? 3.184 2.681 11.794 1.00 92.38 85 PHE A O 1
ATOM 614 N N . TRP A 1 86 ? 1.206 1.967 12.578 1.00 92.69 86 TRP A N 1
ATOM 615 C CA . TRP A 1 86 ? 0.724 1.538 11.265 1.00 92.69 86 TRP A CA 1
ATOM 616 C C . TRP A 1 86 ? 0.635 2.678 10.258 1.00 92.69 86 TRP A C 1
ATOM 618 O O . TRP A 1 86 ? 1.085 2.535 9.122 1.00 92.69 86 TRP A O 1
ATOM 628 N N . ARG A 1 87 ? 0.140 3.844 10.679 1.00 95.00 87 ARG A N 1
ATOM 629 C CA . ARG A 1 87 ? 0.087 5.041 9.837 1.00 95.00 87 ARG A CA 1
ATOM 630 C C . ARG A 1 87 ? 1.476 5.418 9.321 1.00 95.00 87 ARG A C 1
ATOM 632 O O . ARG A 1 87 ? 1.624 5.680 8.132 1.00 95.00 87 ARG A O 1
ATOM 639 N N . ARG A 1 88 ? 2.504 5.383 10.178 1.00 96.44 88 ARG A N 1
ATOM 640 C CA . ARG A 1 88 ? 3.886 5.679 9.773 1.00 96.44 88 ARG A CA 1
ATOM 641 C C . ARG A 1 88 ? 4.417 4.686 8.739 1.00 96.44 88 ARG A C 1
ATOM 643 O O . ARG A 1 88 ? 5.121 5.081 7.812 1.00 96.44 88 ARG A O 1
ATOM 650 N N . HIS A 1 89 ? 4.065 3.410 8.871 1.00 96.69 89 HIS A N 1
ATOM 651 C CA . HIS A 1 89 ? 4.398 2.408 7.861 1.00 96.69 89 HIS A CA 1
ATOM 652 C C . HIS A 1 89 ? 3.697 2.680 6.528 1.00 96.69 89 HIS A C 1
ATOM 654 O O . HIS A 1 89 ? 4.345 2.609 5.486 1.00 96.69 89 HIS A O 1
ATOM 660 N N . VAL A 1 90 ? 2.416 3.056 6.538 1.00 97.19 90 VAL A N 1
ATOM 661 C CA . VAL A 1 90 ? 1.698 3.405 5.304 1.00 97.19 90 VAL A CA 1
ATOM 662 C 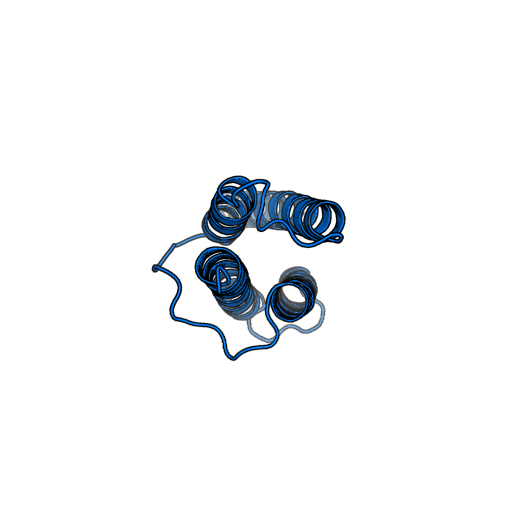C . VAL A 1 90 ? 2.296 4.644 4.627 1.00 97.19 90 VAL A C 1
ATOM 664 O O . VAL A 1 90 ? 2.441 4.641 3.408 1.00 97.19 90 VAL A O 1
ATOM 667 N N . GLU A 1 91 ? 2.719 5.664 5.382 1.00 98.06 91 GLU A N 1
ATOM 668 C CA . GLU A 1 91 ? 3.427 6.831 4.823 1.00 98.06 91 GLU A CA 1
ATOM 669 C C . GLU A 1 91 ? 4.705 6.419 4.093 1.00 98.06 91 GLU A C 1
ATOM 671 O O . GLU A 1 91 ? 4.927 6.811 2.949 1.00 98.06 91 GLU A O 1
ATOM 676 N N . HIS A 1 92 ? 5.518 5.574 4.727 1.00 97.88 92 HIS A N 1
ATOM 677 C CA . HIS A 1 92 ? 6.742 5.078 4.111 1.00 97.88 92 HIS A CA 1
ATOM 678 C C . HIS A 1 92 ? 6.460 4.324 2.802 1.00 97.88 92 HIS A C 1
ATOM 680 O O . HIS A 1 92 ? 7.155 4.515 1.803 1.00 97.88 92 HIS A O 1
ATOM 686 N N . LEU A 1 93 ? 5.416 3.490 2.780 1.00 97.75 93 LEU A N 1
ATOM 687 C CA . LEU A 1 93 ? 5.008 2.764 1.576 1.00 97.75 93 LEU A CA 1
ATOM 688 C C . LEU A 1 93 ? 4.460 3.699 0.491 1.00 97.75 93 LEU A C 1
ATOM 690 O O . LEU A 1 93 ? 4.705 3.459 -0.690 1.00 97.75 93 LEU A O 1
ATOM 694 N N . HIS A 1 94 ? 3.771 4.778 0.867 1.00 98.19 94 HIS A N 1
ATOM 695 C CA . HIS A 1 94 ? 3.307 5.806 -0.064 1.00 98.19 94 HIS A CA 1
ATOM 696 C C . HIS A 1 94 ? 4.475 6.537 -0.745 1.00 98.19 94 HIS A C 1
ATOM 698 O O . HIS A 1 94 ? 4.480 6.702 -1.969 1.00 98.19 94 HIS A O 1
ATOM 704 N N . GLU A 1 95 ? 5.497 6.918 0.025 1.00 97.88 95 GLU A N 1
ATOM 705 C CA . GLU A 1 95 ? 6.727 7.526 -0.498 1.00 97.88 95 GLU A CA 1
ATOM 706 C C . GLU A 1 95 ? 7.446 6.575 -1.469 1.00 97.88 95 GLU A C 1
ATOM 708 O O . GLU A 1 95 ? 7.828 6.969 -2.574 1.00 97.88 95 GLU A O 1
ATOM 713 N N . GLN A 1 96 ? 7.585 5.298 -1.091 1.00 97.25 96 GLN A N 1
ATOM 714 C CA . GLN A 1 96 ? 8.198 4.262 -1.930 1.00 97.25 96 GLN A CA 1
ATOM 715 C C . GLN A 1 96 ? 7.424 4.052 -3.240 1.00 97.25 96 GLN A C 1
ATOM 717 O O . GLN A 1 96 ? 8.034 4.007 -4.311 1.00 97.25 96 GLN A O 1
ATOM 722 N N . ALA A 1 97 ? 6.093 3.947 -3.161 1.00 96.12 97 ALA A N 1
ATOM 723 C CA . ALA A 1 97 ? 5.218 3.754 -4.312 1.00 96.12 97 ALA A CA 1
ATOM 724 C C . ALA A 1 97 ? 5.326 4.920 -5.300 1.00 96.12 97 ALA A C 1
ATOM 726 O O . ALA A 1 97 ? 5.559 4.694 -6.486 1.00 96.12 97 ALA A O 1
ATOM 727 N N . THR A 1 98 ? 5.231 6.153 -4.799 1.00 96.62 98 THR A N 1
ATOM 728 C CA . THR A 1 98 ? 5.320 7.372 -5.613 1.00 96.62 98 THR A CA 1
ATOM 729 C C . THR A 1 98 ? 6.682 7.491 -6.297 1.00 96.62 98 THR A C 1
ATOM 731 O O . THR A 1 98 ? 6.754 7.798 -7.486 1.00 96.62 98 THR A O 1
ATOM 734 N N . ARG A 1 99 ? 7.774 7.181 -5.582 1.00 96.62 99 ARG A N 1
ATOM 735 C CA . ARG A 1 99 ? 9.126 7.188 -6.159 1.00 96.62 99 ARG A CA 1
ATOM 736 C C . ARG A 1 99 ? 9.272 6.169 -7.290 1.00 96.62 99 ARG A C 1
ATOM 738 O O . ARG A 1 99 ? 9.707 6.529 -8.377 1.00 96.62 99 ARG A O 1
ATOM 745 N N . LEU A 1 100 ? 8.891 4.912 -7.052 1.00 95.25 100 LEU A N 1
ATOM 746 C CA . LEU A 1 100 ? 9.001 3.859 -8.069 1.00 95.25 100 LEU A CA 1
ATOM 747 C C . LEU A 1 100 ? 8.098 4.133 -9.284 1.00 95.25 100 LEU A C 1
ATOM 749 O O . LEU A 1 100 ? 8.460 3.794 -10.414 1.00 95.25 100 LEU A O 1
ATOM 753 N N . GLU A 1 101 ? 6.934 4.755 -9.065 1.00 94.81 101 GLU A N 1
ATOM 754 C CA . GLU A 1 101 ? 6.042 5.222 -10.131 1.00 94.81 101 GLU A CA 1
ATOM 755 C C . GLU A 1 101 ? 6.738 6.251 -11.018 1.00 94.81 101 GLU A C 1
ATOM 757 O O . GLU A 1 101 ? 6.814 6.041 -12.231 1.00 94.81 101 GLU A O 1
ATOM 762 N N . GLY A 1 102 ? 7.326 7.284 -10.410 1.00 94.06 102 GLY A N 1
ATOM 763 C CA . GLY A 1 102 ? 8.091 8.304 -11.126 1.00 94.06 102 GLY A CA 1
ATOM 764 C C . GLY A 1 102 ? 9.291 7.728 -11.883 1.00 94.06 102 GLY A C 1
ATOM 765 O O . GLY A 1 102 ? 9.482 8.024 -13.060 1.00 94.06 102 GLY A O 1
ATOM 766 N N . ASP A 1 103 ? 10.066 6.834 -11.262 1.00 91.69 103 ASP A N 1
ATOM 767 C CA . ASP A 1 103 ? 11.223 6.192 -11.906 1.00 91.69 103 ASP A CA 1
ATOM 768 C C . ASP A 1 103 ? 10.826 5.354 -13.131 1.00 91.69 103 ASP A C 1
ATOM 770 O O . ASP A 1 103 ? 11.581 5.250 -14.103 1.00 91.69 103 ASP A O 1
ATOM 774 N N . THR A 1 104 ? 9.647 4.730 -13.086 1.00 88.00 104 THR A N 1
ATOM 775 C CA . THR A 1 104 ? 9.124 3.920 -14.192 1.00 88.00 104 THR A CA 1
ATOM 776 C C . THR A 1 104 ? 8.626 4.796 -15.335 1.00 88.00 104 THR A C 1
ATOM 778 O O . THR A 1 104 ? 8.869 4.479 -16.499 1.00 88.00 104 THR A O 1
ATOM 781 N N . GLU A 1 105 ? 7.956 5.904 -15.024 1.00 85.81 105 GLU A N 1
ATOM 782 C CA . GLU A 1 105 ? 7.509 6.882 -16.019 1.00 85.81 105 GLU A CA 1
ATOM 783 C C . GLU A 1 105 ? 8.694 7.562 -16.722 1.00 85.81 105 GLU A C 1
ATOM 785 O O . GLU A 1 105 ? 8.721 7.652 -17.953 1.00 85.81 105 GLU A O 1
ATOM 790 N N . ASN A 1 106 ? 9.729 7.924 -15.960 1.00 84.56 106 ASN A N 1
ATOM 791 C CA . ASN A 1 106 ? 10.968 8.491 -16.488 1.00 84.56 106 ASN A CA 1
ATOM 792 C C . ASN A 1 106 ? 11.690 7.518 -17.432 1.00 84.56 106 ASN A C 1
ATOM 794 O O . ASN A 1 106 ? 12.111 7.917 -18.516 1.00 84.56 106 ASN A O 1
ATOM 798 N N . ARG A 1 107 ? 11.783 6.229 -17.069 1.00 83.88 107 ARG A N 1
ATOM 799 C CA . ARG A 1 107 ? 12.374 5.195 -17.940 1.00 83.88 107 ARG A CA 1
ATOM 800 C C . ARG A 1 107 ? 11.593 4.981 -19.236 1.00 83.88 107 ARG A C 1
ATOM 802 O O . ARG A 1 107 ? 12.204 4.756 -20.270 1.00 83.88 107 ARG A O 1
ATOM 809 N N . ARG A 1 108 ? 10.259 5.059 -19.210 1.00 79.06 108 ARG A N 1
ATOM 810 C CA . ARG A 1 108 ? 9.439 4.945 -20.434 1.00 79.06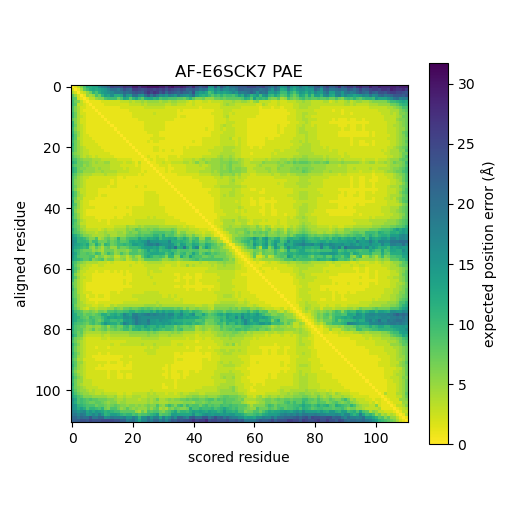 108 ARG A CA 1
ATOM 811 C C . ARG A 1 108 ? 9.578 6.152 -21.358 1.00 79.06 108 ARG A C 1
ATOM 813 O O . ARG A 1 108 ? 9.418 6.004 -22.563 1.00 79.06 108 ARG A O 1
ATOM 820 N N . SER A 1 109 ? 9.845 7.326 -20.793 1.00 75.25 109 SER A N 1
ATOM 821 C CA . SER A 1 109 ? 9.971 8.580 -21.542 1.00 75.25 109 SER A CA 1
ATOM 822 C C . SER A 1 109 ? 11.351 8.764 -22.183 1.00 75.25 109 SER A C 1
ATOM 824 O O . SER A 1 109 ? 11.507 9.642 -23.027 1.00 75.25 109 SER A O 1
ATOM 826 N N . ASN A 1 110 ? 12.341 7.951 -21.796 1.00 61.47 110 ASN A N 1
ATOM 827 C CA . ASN A 1 110 ? 13.726 8.048 -22.257 1.00 61.47 110 ASN A CA 1
ATOM 828 C C . ASN A 1 110 ? 14.254 6.661 -22.704 1.00 61.47 110 ASN A C 1
ATOM 830 O O . ASN A 1 110 ? 14.986 6.027 -21.939 1.00 61.47 110 ASN A O 1
ATOM 834 N N . PRO A 1 111 ? 13.804 6.155 -23.871 1.00 54.34 111 PRO A N 1
ATOM 835 C CA . PRO A 1 111 ? 14.117 4.810 -24.363 1.00 54.34 111 PRO A CA 1
ATOM 836 C C . PRO A 1 111 ? 15.561 4.633 -24.851 1.00 54.34 111 PRO A C 1
ATOM 838 O O . PRO A 1 111 ? 16.161 5.616 -25.344 1.00 54.34 111 PRO A O 1
#

pLDDT: mean 89.0, std 10.79, range [42.62, 98.19]

Sequence (111 aa):
MNQIPLDAAAAELHAAAALADHRADGDPFSPWTALGGQLRLVAAGLDPAPATHARLRKTLGGHTAAALERLDALDVSSKPADLAFWRRHVEHLHEQATRLEGDTENRRSNP